Protein AF-A0A2N4YP93-F1 (afdb_monomer)

Sequence (112 aa):
AKAIGETERRREKQQRYNEEHGIVPQGLNKKVVDILQLGQGLAKTKAKGRGKAKAVEPAGLSAVEMTPKALQQKIHELEGQMMQHAQNLEFEEAAQIRDQLHQLRELFIAAS

Organism: Klebsiella variicola (NCBI:txid244366)

Mean predicted aligned error: 16.69 Å

Radius of gyration: 24.04 Å; Cα contacts (8 Å, |Δi|>4): 33; chains: 1; bounding box: 44×33×62 Å

InterPro domains:
  IPR001943 UVR domain [PF02151] (73-106)
  IPR001943 UVR domain [PS50151] (72-107)
  IPR004807 UvrABC system, subunit B [PTHR24029] (2-108)
  IPR024759 UvrB, YAD/RRR-motif-containing domain [PF12344] (2-32)
  IPR036876 UVR domain superfamily [SSF46600] (64-108)

Foldseek 3Di:
DVVVVVVVVVVVVVVVVCVVVVNDDDDDPDDPDDPVCVVPDPPDDDDDDPPDDPPPDPPDPPPDPQPLVNLVVVLVVLVVVLVVCVVVVVVVVNVVSVVVSVVSVVVSVVND

Secondary structure (DSSP, 8-state):
-HHHHHHHHHHHHHHHHHHHHTPPP---------GGGGGS-S-------------------------HHHHHHHHHHHHHHHHHHHHTT-HHHHHHHHHHHHHHHHHHHHH-

Solvent-accessible surface area (backbone atoms only — not comparable to full-atom values): 7155 Å² total; per-residue (Å²): 119,71,69,57,57,58,51,50,59,51,48,53,56,52,50,54,52,24,64,77,67,72,55,75,93,72,82,88,87,70,81,86,73,64,71,81,55,66,80,61,58,99,78,70,86,83,73,97,66,91,71,76,74,78,75,73,72,83,80,74,78,65,91,66,86,61,51,71,68,54,49,51,52,52,48,54,54,48,52,54,50,26,54,50,29,52,72,72,66,38,54,71,62,21,51,54,44,49,54,52,47,54,55,52,50,53,50,48,62,75,73,104

Structure (mmCIF, N/CA/C/O backbone):
data_AF-A0A2N4YP93-F1
#
_entry.id   AF-A0A2N4YP93-F1
#
loop_
_atom_site.group_PDB
_atom_site.id
_atom_site.type_symbol
_atom_site.label_atom_id
_atom_site.label_alt_id
_atom_site.label_comp_id
_atom_site.label_asym_id
_atom_site.label_entity_id
_atom_site.label_seq_id
_atom_site.pdbx_PDB_ins_code
_atom_site.Cartn_x
_atom_site.Cartn_y
_atom_site.Cartn_z
_atom_site.occupancy
_atom_site.B_iso_or_equiv
_atom_site.auth_seq_id
_atom_site.auth_comp_id
_atom_site.auth_asym_id
_atom_site.auth_atom_id
_atom_site.pdbx_PDB_model_num
ATOM 1 N N . ALA A 1 1 ? 7.541 -2.363 29.576 1.00 62.44 1 ALA A N 1
ATOM 2 C CA . ALA A 1 1 ? 6.483 -3.222 30.156 1.00 62.44 1 ALA A CA 1
ATOM 3 C C . ALA A 1 1 ? 5.129 -2.523 30.414 1.00 62.44 1 ALA A C 1
ATOM 5 O O . ALA A 1 1 ? 4.137 -3.225 30.521 1.00 62.44 1 ALA A O 1
ATOM 6 N N . LYS A 1 2 ? 5.018 -1.178 30.459 1.00 70.75 2 LYS A N 1
ATOM 7 C CA . LYS A 1 2 ? 3.742 -0.477 30.765 1.00 70.75 2 LYS A CA 1
ATOM 8 C C . LYS A 1 2 ? 2.604 -0.682 29.741 1.00 70.75 2 LYS A C 1
ATOM 10 O O . LYS A 1 2 ? 1.442 -0.691 30.127 1.00 70.75 2 LYS A O 1
ATOM 15 N N . ALA A 1 3 ? 2.924 -0.863 28.457 1.00 82.62 3 ALA A N 1
ATOM 16 C CA . ALA A 1 3 ? 1.921 -1.016 27.395 1.00 82.62 3 ALA A CA 1
ATOM 17 C C . ALA A 1 3 ? 1.129 -2.335 27.483 1.00 82.62 3 ALA A C 1
ATOM 19 O O . ALA A 1 3 ? -0.0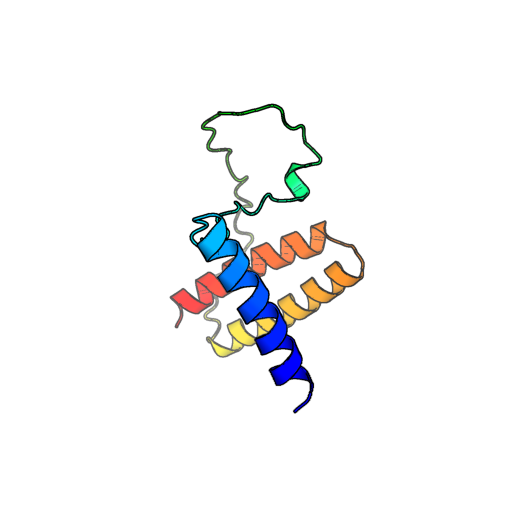53 -2.371 27.146 1.00 82.62 3 ALA A O 1
ATOM 20 N N . ILE A 1 4 ? 1.771 -3.403 27.967 1.00 87.62 4 ILE A N 1
ATOM 21 C CA . ILE A 1 4 ? 1.140 -4.722 28.106 1.00 87.62 4 ILE A CA 1
ATOM 22 C C . ILE A 1 4 ? 0.087 -4.676 29.219 1.00 87.62 4 ILE A C 1
ATOM 24 O O . ILE A 1 4 ? -1.059 -5.037 28.974 1.00 87.62 4 ILE A O 1
ATOM 28 N N . GLY A 1 5 ? 0.420 -4.096 30.378 1.00 92.75 5 GLY A N 1
ATOM 29 C CA . GLY A 1 5 ? -0.529 -3.966 31.490 1.00 92.75 5 GLY A CA 1
ATOM 30 C C . GLY A 1 5 ? -1.771 -3.128 31.156 1.00 92.75 5 GLY A C 1
ATOM 31 O O . GLY A 1 5 ? -2.884 -3.508 31.504 1.00 92.75 5 GLY A O 1
ATOM 32 N N . GLU A 1 6 ? -1.628 -2.018 30.419 1.00 93.44 6 GLU A N 1
ATOM 33 C CA . GLU A 1 6 ? -2.802 -1.238 29.977 1.00 93.44 6 GLU A CA 1
ATOM 34 C C . GLU A 1 6 ? -3.648 -2.000 28.941 1.00 93.44 6 GLU A C 1
ATOM 36 O O . GLU A 1 6 ? -4.872 -1.849 28.905 1.00 93.44 6 GLU A O 1
ATOM 41 N N . THR A 1 7 ? -3.020 -2.848 28.122 1.00 93.81 7 THR A N 1
ATOM 42 C CA . THR A 1 7 ? -3.728 -3.715 27.168 1.00 93.81 7 THR A CA 1
ATOM 43 C C . THR A 1 7 ? -4.563 -4.767 27.899 1.00 93.81 7 THR A C 1
ATOM 45 O O . THR A 1 7 ? -5.736 -4.951 27.572 1.00 93.81 7 THR A O 1
ATOM 48 N N . GLU A 1 8 ? -3.993 -5.414 28.916 1.00 93.94 8 GLU A N 1
ATOM 49 C CA . GLU A 1 8 ? -4.678 -6.410 29.750 1.00 93.94 8 GLU A CA 1
ATOM 50 C C . GLU A 1 8 ? -5.847 -5.783 30.517 1.00 93.94 8 GLU A C 1
ATOM 52 O O . GLU A 1 8 ? -6.979 -6.253 30.396 1.00 93.94 8 GLU A O 1
ATOM 57 N N . ARG A 1 9 ? -5.626 -4.631 31.165 1.00 95.19 9 ARG A N 1
ATOM 58 C CA . ARG A 1 9 ? -6.676 -3.890 31.883 1.00 95.19 9 ARG A CA 1
ATOM 59 C C . ARG A 1 9 ? -7.880 -3.553 30.992 1.00 95.19 9 ARG A C 1
ATOM 61 O O . ARG A 1 9 ? -9.030 -3.629 31.425 1.00 95.19 9 ARG A O 1
ATOM 68 N N . ARG A 1 10 ? -7.641 -3.152 29.736 1.00 95.81 10 ARG A N 1
ATOM 69 C CA . ARG A 1 10 ? -8.718 -2.862 28.769 1.00 95.81 10 ARG A CA 1
ATOM 70 C C . ARG A 1 10 ? -9.442 -4.124 28.322 1.00 95.81 10 ARG A C 1
ATOM 72 O O . ARG A 1 10 ? -10.665 -4.095 28.199 1.00 95.81 10 ARG A O 1
ATOM 79 N N . ARG A 1 11 ? -8.702 -5.209 28.09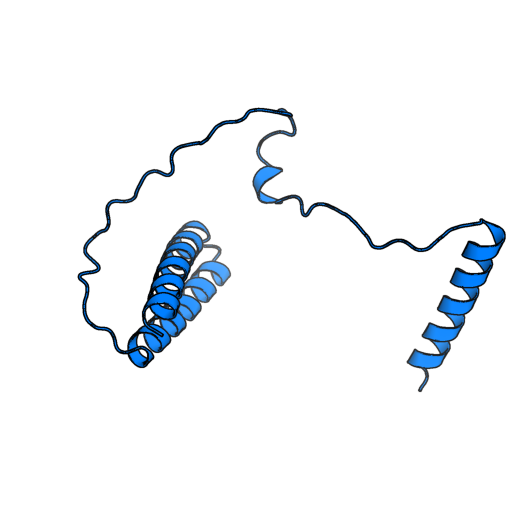2 1.00 94.56 11 ARG A N 1
ATOM 80 C CA . ARG A 1 11 ? -9.257 -6.492 27.655 1.00 94.56 11 ARG A CA 1
ATOM 81 C C . ARG A 1 11 ? -10.180 -7.094 28.710 1.00 94.56 11 ARG A C 1
ATOM 83 O O . ARG A 1 11 ? -11.282 -7.499 28.360 1.00 94.56 11 ARG A O 1
ATOM 90 N N . GLU A 1 12 ? -9.788 -7.073 29.980 1.00 95.12 12 GLU A N 1
ATOM 91 C CA . GLU A 1 12 ? -10.633 -7.552 31.083 1.00 95.12 12 GLU A CA 1
ATOM 92 C C . GLU A 1 12 ? -11.962 -6.791 31.161 1.00 95.12 12 GLU A C 1
ATOM 94 O O . GLU A 1 12 ? -13.027 -7.397 31.269 1.00 95.12 12 GLU A O 1
ATOM 99 N N . LYS A 1 13 ? -11.924 -5.457 31.032 1.00 94.62 13 LYS A N 1
ATOM 100 C CA . LYS A 1 13 ? -13.142 -4.632 31.025 1.00 94.62 13 LYS A CA 1
ATOM 101 C C . LYS A 1 13 ? -14.063 -4.977 29.850 1.00 94.62 13 LYS A C 1
ATOM 103 O O . LYS A 1 13 ? -15.278 -5.004 30.017 1.00 94.62 13 LYS A O 1
ATOM 108 N N . GLN A 1 14 ? -13.491 -5.221 28.672 1.00 95.06 14 GLN A N 1
ATOM 109 C CA . GLN A 1 14 ? -14.250 -5.601 27.478 1.00 95.06 14 GLN A CA 1
ATOM 110 C C . GLN A 1 14 ? -14.869 -6.993 27.615 1.00 95.06 14 GLN A C 1
ATOM 112 O O . GLN A 1 14 ? -16.021 -7.170 27.240 1.00 95.06 14 GLN A O 1
ATOM 117 N N . GLN A 1 15 ? -14.141 -7.963 28.175 1.00 94.94 15 GLN A N 1
ATOM 118 C CA . GLN A 1 15 ? -14.655 -9.317 28.393 1.00 94.94 15 GLN A CA 1
ATOM 119 C C . GLN A 1 15 ? -15.824 -9.323 29.375 1.00 94.94 15 GLN A C 1
ATOM 121 O O . GLN A 1 15 ? -16.878 -9.839 29.027 1.00 94.94 15 GLN A O 1
ATOM 126 N N . ARG A 1 16 ? -15.690 -8.651 30.527 1.00 95.00 16 ARG A N 1
ATOM 127 C CA . ARG A 1 16 ? -16.791 -8.533 31.500 1.00 95.00 16 ARG A CA 1
ATOM 128 C C . ARG A 1 16 ? -18.033 -7.894 30.891 1.00 95.00 16 ARG A C 1
ATOM 130 O O . ARG A 1 16 ? -19.125 -8.422 31.033 1.00 95.00 16 ARG A O 1
ATOM 137 N N . TYR A 1 17 ? -17.858 -6.797 30.152 1.00 96.12 17 TYR A N 1
ATOM 138 C CA . TYR A 1 17 ? -18.974 -6.152 29.461 1.00 96.12 17 TYR A CA 1
ATOM 139 C C . TYR A 1 17 ? -19.641 -7.095 28.452 1.00 96.12 17 TYR A C 1
ATOM 141 O O . TYR A 1 17 ? -20.865 -7.182 28.400 1.00 96.12 17 TYR A O 1
ATOM 149 N N . ASN A 1 18 ? -18.842 -7.830 27.678 1.00 95.88 18 ASN A N 1
ATOM 150 C CA . ASN A 1 18 ? -19.353 -8.785 26.704 1.00 95.88 18 ASN A CA 1
ATOM 151 C C . ASN A 1 18 ? -20.104 -9.948 27.366 1.00 95.88 18 ASN A C 1
ATOM 153 O O . ASN A 1 18 ? -21.156 -10.331 26.866 1.00 95.88 18 ASN A O 1
ATOM 157 N N . GLU A 1 19 ? -19.605 -10.478 28.484 1.00 93.62 19 GLU A N 1
ATOM 158 C CA . GLU A 1 19 ? -20.259 -11.538 29.263 1.00 93.62 19 GLU A CA 1
ATOM 159 C C . GLU A 1 19 ? -21.586 -11.062 29.864 1.00 93.62 19 GLU A C 1
ATOM 161 O O . GLU A 1 19 ? -22.606 -11.727 29.694 1.00 93.62 19 GLU A O 1
ATOM 166 N N . GLU A 1 20 ? -21.602 -9.878 30.486 1.00 94.81 20 GLU A N 1
ATOM 167 C CA . GLU A 1 20 ? -22.809 -9.271 31.066 1.00 94.81 20 GLU A CA 1
ATOM 168 C C . GLU A 1 20 ? -23.900 -8.999 30.017 1.00 94.81 20 GLU A C 1
ATOM 170 O O . GLU A 1 20 ? -25.088 -9.090 30.321 1.00 94.81 20 GLU A O 1
ATOM 175 N N . HIS A 1 21 ? -23.510 -8.677 28.779 1.00 93.94 21 HIS A N 1
ATOM 176 C CA . HIS A 1 21 ? -24.432 -8.297 27.701 1.00 93.94 21 HIS A CA 1
ATOM 177 C C . HIS A 1 21 ? -24.647 -9.406 26.657 1.00 93.94 21 HIS A C 1
ATOM 179 O O . HIS A 1 21 ? -25.343 -9.183 25.666 1.00 93.94 21 HIS A O 1
ATOM 185 N N . GLY A 1 22 ? -24.045 -10.587 26.837 1.00 91.75 22 GLY A N 1
ATOM 186 C CA . GLY A 1 22 ? -24.120 -11.691 25.872 1.00 91.75 22 GLY A CA 1
ATOM 187 C C . GLY A 1 22 ? -23.543 -11.359 24.486 1.00 91.75 22 GLY A C 1
ATOM 188 O O . GLY A 1 22 ? -24.001 -11.896 23.478 1.00 91.75 22 GLY A O 1
ATOM 189 N N . ILE A 1 23 ? -22.563 -10.454 24.406 1.00 92.62 23 ILE A N 1
ATOM 190 C CA . ILE A 1 23 ? -21.949 -10.015 23.147 1.00 92.62 23 ILE A CA 1
ATOM 191 C C . ILE A 1 23 ? -20.854 -11.004 22.747 1.00 92.62 23 ILE A C 1
ATOM 193 O O . ILE A 1 23 ? -19.837 -11.139 23.424 1.00 92.62 23 ILE A O 1
ATOM 197 N N . VAL A 1 24 ? -21.017 -11.643 21.590 1.00 90.88 24 VAL A N 1
ATOM 198 C CA . VAL A 1 24 ? -19.965 -12.460 20.972 1.00 90.88 24 VAL A CA 1
ATOM 199 C C . VAL A 1 24 ? -19.130 -11.571 20.044 1.00 90.88 24 VAL A C 1
ATOM 201 O O . VAL A 1 24 ? -19.685 -11.017 19.092 1.00 90.88 24 VAL A O 1
ATOM 204 N N . PRO A 1 25 ? -17.810 -11.417 20.269 1.00 89.50 25 PRO A N 1
ATOM 205 C CA . PRO A 1 25 ? -16.947 -10.670 19.360 1.00 89.50 25 PRO A CA 1
ATOM 206 C C . PRO A 1 25 ? -16.967 -11.284 17.957 1.00 89.50 25 PRO A C 1
ATOM 208 O O . PRO A 1 25 ? -16.682 -12.467 17.782 1.00 89.50 25 PRO A O 1
ATOM 211 N N . GLN A 1 26 ? -17.278 -10.474 16.947 1.00 88.88 26 GLN A N 1
ATOM 212 C CA . GLN A 1 26 ? -17.277 -10.883 15.543 1.00 88.88 26 GLN A CA 1
ATOM 213 C C . GLN A 1 26 ? -16.249 -10.074 14.753 1.00 88.88 26 GLN A C 1
ATOM 215 O O . GLN A 1 26 ? -15.983 -8.909 15.054 1.00 88.88 26 GLN A O 1
ATOM 220 N N . GLY A 1 27 ? -15.676 -10.694 13.720 1.00 87.94 27 GLY A N 1
ATOM 221 C CA . GLY A 1 27 ? -14.812 -9.995 12.773 1.00 87.94 27 GLY A CA 1
ATOM 222 C C . GLY A 1 27 ? -15.586 -8.909 12.025 1.00 87.94 27 GLY A C 1
ATOM 223 O O . GLY A 1 27 ? -16.737 -9.104 11.633 1.00 87.94 27 GLY A O 1
ATOM 224 N N . LEU A 1 28 ? -14.951 -7.758 11.805 1.00 84.69 28 LEU A N 1
ATOM 225 C CA . LEU A 1 28 ? -15.543 -6.671 11.033 1.00 84.69 28 LEU A CA 1
ATOM 226 C C . LEU A 1 28 ? -15.702 -7.095 9.566 1.00 84.69 28 LEU A C 1
ATOM 228 O O . LEU A 1 28 ? -14.744 -7.063 8.801 1.00 84.69 28 LEU A O 1
ATOM 232 N N . ASN A 1 29 ? -16.919 -7.439 9.151 1.00 77.19 29 ASN A N 1
ATOM 233 C CA . ASN A 1 29 ? -17.242 -7.663 7.743 1.00 77.19 29 ASN A CA 1
ATOM 234 C C . ASN A 1 29 ? -17.842 -6.387 7.136 1.00 77.19 29 ASN A C 1
ATOM 236 O O . ASN A 1 29 ? -19.053 -6.267 6.952 1.00 77.19 29 ASN A O 1
ATOM 240 N N . LYS A 1 30 ? -16.991 -5.388 6.881 1.00 78.44 30 LYS A N 1
ATOM 241 C CA . LYS A 1 30 ? -17.373 -4.193 6.119 1.00 78.44 30 LYS A CA 1
ATOM 242 C C . LYS A 1 30 ? -16.823 -4.303 4.705 1.00 78.44 30 LYS A C 1
ATOM 244 O O . LYS A 1 30 ? -15.628 -4.506 4.516 1.00 78.44 30 LYS A O 1
ATOM 249 N N . LYS A 1 31 ? -17.697 -4.130 3.710 1.00 75.31 31 LYS A N 1
ATOM 250 C CA . LYS A 1 31 ? -17.275 -3.980 2.314 1.00 75.31 31 LYS A CA 1
ATOM 251 C C . LYS A 1 31 ? -16.457 -2.697 2.199 1.00 75.31 31 LYS A C 1
ATOM 253 O O . LYS A 1 31 ? -16.910 -1.649 2.657 1.00 75.31 31 LYS A O 1
ATOM 258 N N . VAL A 1 32 ? -15.272 -2.792 1.604 1.00 71.19 32 VAL A N 1
ATOM 259 C CA . VAL A 1 32 ? -14.474 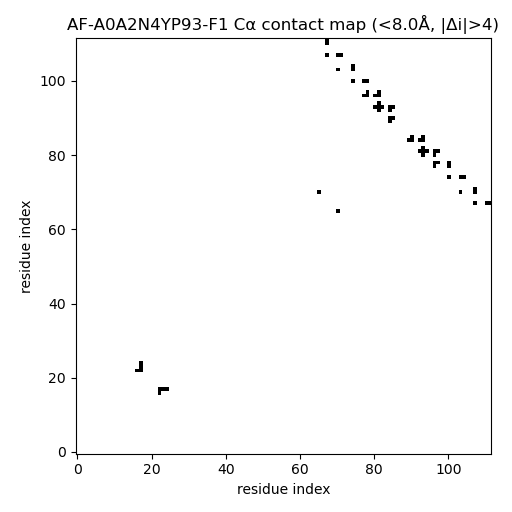-1.618 1.243 1.00 71.19 32 VAL A CA 1
ATOM 260 C C . VAL A 1 32 ? -15.270 -0.865 0.183 1.00 71.19 32 VAL A C 1
ATOM 262 O O . VAL A 1 32 ? -15.482 -1.373 -0.915 1.00 71.19 32 VAL A O 1
ATOM 265 N N . VAL A 1 33 ? -15.808 0.293 0.556 1.00 69.88 33 VAL A N 1
ATOM 266 C CA . VAL A 1 33 ? -16.477 1.188 -0.387 1.00 69.88 33 VAL A CA 1
ATOM 267 C C . VAL A 1 33 ? -15.378 1.986 -1.070 1.00 69.88 33 VAL A C 1
ATOM 269 O O . VAL A 1 33 ? -14.577 2.626 -0.390 1.00 69.88 33 VAL A O 1
ATOM 272 N N . ASP A 1 34 ? -15.323 1.913 -2.396 1.00 65.56 34 ASP A N 1
ATOM 273 C CA . ASP A 1 34 ? -14.406 2.732 -3.176 1.00 65.56 34 ASP A CA 1
ATOM 274 C C . ASP A 1 34 ? -14.831 4.203 -3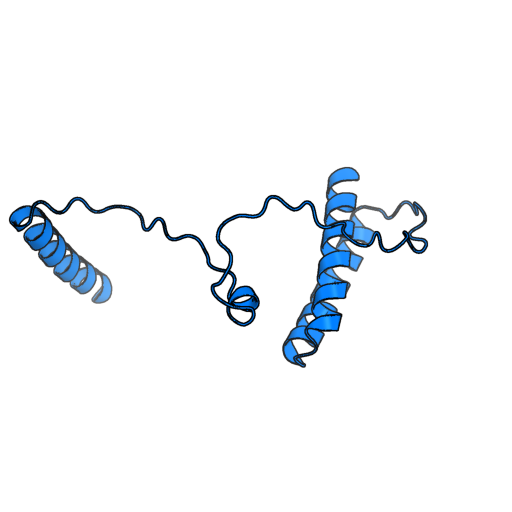.058 1.00 65.56 34 ASP A C 1
ATOM 276 O O . ASP A 1 34 ? -15.939 4.586 -3.443 1.00 65.56 34 ASP A O 1
ATOM 280 N N . ILE A 1 35 ? -13.955 5.022 -2.476 1.00 61.91 35 ILE A N 1
ATOM 281 C CA . ILE A 1 35 ? -14.200 6.444 -2.215 1.00 61.91 35 ILE A CA 1
ATOM 282 C C . ILE A 1 35 ? -14.370 7.211 -3.537 1.00 61.91 35 ILE A C 1
ATOM 284 O O . ILE A 1 35 ? -15.124 8.184 -3.579 1.00 61.91 35 ILE A O 1
ATOM 288 N N . LEU A 1 36 ? -13.775 6.735 -4.639 1.00 60.41 36 LEU A N 1
ATOM 289 C CA . LEU A 1 36 ? -13.945 7.327 -5.972 1.00 60.41 36 LEU A CA 1
ATOM 290 C C . LEU A 1 36 ? -15.391 7.215 -6.483 1.00 60.41 36 LEU A C 1
ATOM 292 O O . LEU A 1 36 ? -15.840 8.044 -7.272 1.00 60.41 36 LEU A O 1
ATOM 296 N N . GLN A 1 37 ? -16.153 6.232 -5.994 1.00 53.84 37 GLN A N 1
ATOM 297 C CA . GLN A 1 37 ? -17.551 6.027 -6.369 1.00 53.84 37 GLN A CA 1
ATOM 298 C C . GLN A 1 37 ? -18.515 6.938 -5.592 1.00 53.84 37 GLN A C 1
ATOM 300 O O . GLN A 1 37 ? -19.671 7.096 -5.980 1.00 53.84 37 GLN A O 1
ATOM 305 N N . LEU A 1 38 ? -18.047 7.582 -4.517 1.00 55.03 38 LEU A N 1
ATOM 306 C CA . LEU A 1 38 ? -18.875 8.427 -3.654 1.00 55.03 38 LEU A CA 1
ATOM 307 C C . LEU A 1 38 ? -19.284 9.753 -4.329 1.00 55.03 38 LEU A C 1
ATOM 309 O O . LEU A 1 38 ? -20.312 10.326 -3.975 1.00 55.03 38 LEU A O 1
ATOM 313 N N . GLY A 1 39 ? -18.514 10.222 -5.319 1.00 54.25 39 GLY A N 1
ATOM 314 C CA . GLY A 1 39 ? -18.817 11.436 -6.092 1.00 54.25 39 GLY A CA 1
ATOM 315 C C . GLY A 1 39 ? -19.909 11.250 -7.153 1.00 54.25 39 GLY A C 1
ATOM 316 O O . GLY A 1 39 ? -20.561 12.215 -7.549 1.00 54.25 39 GLY A O 1
ATOM 317 N N . GLN A 1 40 ? -20.164 10.013 -7.584 1.00 52.94 40 GLN A N 1
ATOM 318 C CA . GLN A 1 40 ? -21.263 9.677 -8.485 1.00 52.94 40 GLN A CA 1
ATOM 319 C C . GLN A 1 40 ? -22.374 9.000 -7.692 1.00 52.94 40 GLN A C 1
ATOM 321 O O . GLN A 1 40 ? -22.474 7.784 -7.685 1.00 52.94 40 GLN A O 1
ATOM 326 N N . GLY A 1 41 ? -23.189 9.820 -7.024 1.00 45.50 41 GLY A N 1
ATOM 327 C CA . GLY A 1 41 ? -24.550 9.522 -6.572 1.00 45.50 41 GLY A CA 1
ATOM 328 C C . GLY A 1 41 ? -24.827 8.113 -6.032 1.00 45.50 41 GLY A C 1
ATOM 329 O O . GLY A 1 41 ? -24.905 7.141 -6.776 1.00 45.50 41 GLY A O 1
ATOM 330 N N . LEU A 1 42 ? -25.200 8.043 -4.752 1.00 48.22 42 LEU A N 1
ATOM 331 C CA . LEU A 1 42 ? -25.811 6.892 -4.061 1.00 48.22 42 LEU A CA 1
ATOM 332 C C . LEU A 1 42 ? -27.122 6.343 -4.694 1.00 48.22 42 LEU A C 1
ATOM 334 O O . LEU A 1 42 ? -27.907 5.663 -4.037 1.00 48.22 42 LEU A O 1
ATOM 338 N N . ALA A 1 43 ? -27.387 6.594 -5.972 1.00 47.56 43 ALA A N 1
ATOM 339 C CA . ALA A 1 43 ? -28.537 6.118 -6.713 1.00 47.56 43 ALA A CA 1
ATOM 340 C C . ALA A 1 43 ? -28.083 5.202 -7.854 1.00 47.56 43 ALA A C 1
ATOM 342 O O . ALA A 1 43 ? -27.944 5.642 -8.992 1.00 47.56 43 ALA A O 1
ATOM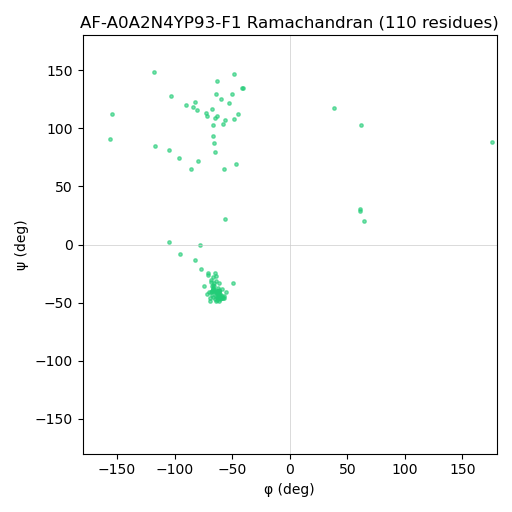 343 N N . LYS A 1 44 ? -27.883 3.918 -7.538 1.00 43.34 44 LYS A N 1
ATOM 344 C CA . LYS A 1 44 ? -28.382 2.769 -8.322 1.00 43.34 44 LYS A CA 1
ATOM 345 C C . LYS A 1 44 ? -27.875 1.473 -7.708 1.00 43.34 44 LYS A C 1
ATOM 347 O O . LYS A 1 44 ? -26.874 0.878 -8.098 1.00 43.34 44 LYS A O 1
ATOM 352 N N . THR A 1 45 ? -28.660 0.990 -6.758 1.00 49.47 45 THR A N 1
ATOM 353 C CA . THR A 1 45 ? -28.851 -0.444 -6.600 1.00 49.47 45 THR A CA 1
ATOM 354 C C . THR A 1 45 ? -29.218 -1.051 -7.963 1.00 49.47 45 THR A C 1
ATOM 356 O O . THR A 1 45 ? -30.115 -0.580 -8.651 1.00 49.47 45 THR A O 1
ATOM 359 N N . LYS A 1 46 ? -28.498 -2.116 -8.332 1.00 48.44 46 LYS A N 1
ATOM 360 C CA . LYS A 1 46 ? -28.743 -3.021 -9.468 1.00 48.44 46 LYS A CA 1
ATOM 361 C C . LYS A 1 46 ? -28.714 -2.410 -10.879 1.00 48.44 46 LYS A C 1
ATOM 363 O O . LYS A 1 46 ? -29.727 -1.971 -11.403 1.00 48.44 46 LYS A O 1
ATOM 368 N N . ALA A 1 47 ? -27.608 -2.641 -11.584 1.00 39.03 47 ALA A N 1
ATOM 369 C CA . ALA A 1 47 ? -27.669 -3.025 -12.993 1.00 39.03 47 ALA A CA 1
ATOM 370 C C . ALA A 1 47 ? -26.422 -3.824 -13.388 1.00 39.03 47 ALA A C 1
ATOM 372 O O . ALA A 1 47 ? -25.305 -3.323 -13.443 1.00 39.03 47 ALA A O 1
ATOM 373 N N . LYS A 1 48 ? -26.664 -5.101 -13.675 1.00 49.25 48 LYS A N 1
ATOM 374 C CA . LYS A 1 48 ? -25.844 -5.983 -14.499 1.00 49.25 48 LYS A CA 1
ATOM 375 C C . LYS A 1 48 ? -25.512 -5.240 -15.800 1.00 49.25 48 LYS A C 1
ATOM 377 O O . LYS A 1 48 ? -26.394 -5.029 -16.622 1.00 49.25 48 LYS A O 1
ATOM 382 N N . GLY A 1 49 ? -24.265 -4.823 -15.965 1.00 39.69 49 GLY A N 1
ATOM 383 C CA . GLY A 1 49 ? -23.835 -4.039 -17.116 1.00 39.69 49 GLY A CA 1
ATOM 384 C C . GLY A 1 49 ? -22.347 -4.218 -17.325 1.00 39.69 49 GLY A C 1
ATOM 385 O O . GLY A 1 49 ? -21.537 -3.511 -16.743 1.00 39.69 49 GLY A O 1
ATOM 386 N N . ARG A 1 50 ? -22.009 -5.217 -18.134 1.00 49.12 50 ARG A N 1
ATOM 387 C CA . ARG A 1 50 ? -20.676 -5.509 -18.657 1.00 49.12 50 ARG A CA 1
ATOM 388 C C . ARG A 1 50 ? -20.282 -4.338 -19.568 1.00 49.12 50 ARG A C 1
ATOM 390 O O . ARG A 1 50 ? -20.497 -4.384 -20.774 1.00 49.12 50 ARG A O 1
ATOM 397 N N . GLY A 1 51 ? -19.839 -3.240 -18.960 1.00 40.44 51 GLY A N 1
ATOM 398 C CA . GLY A 1 51 ? -19.397 -2.035 -19.649 1.00 40.44 51 GLY A CA 1
ATOM 399 C C . GLY A 1 51 ? -18.067 -2.324 -20.319 1.00 40.44 51 GLY A C 1
ATOM 400 O O . GLY A 1 51 ? -17.077 -2.576 -19.641 1.00 40.44 51 GLY A O 1
ATOM 401 N N . LYS A 1 52 ? -18.087 -2.368 -21.652 1.00 47.66 52 LYS A N 1
ATOM 402 C CA . LYS A 1 52 ? -16.920 -2.551 -22.510 1.00 47.66 52 LYS A CA 1
ATOM 403 C C . LYS A 1 52 ? -15.770 -1.661 -22.033 1.00 47.66 52 LYS A C 1
ATOM 405 O O . LYS A 1 52 ? -15.842 -0.443 -22.181 1.00 47.66 52 LYS A O 1
ATOM 410 N N . ALA A 1 53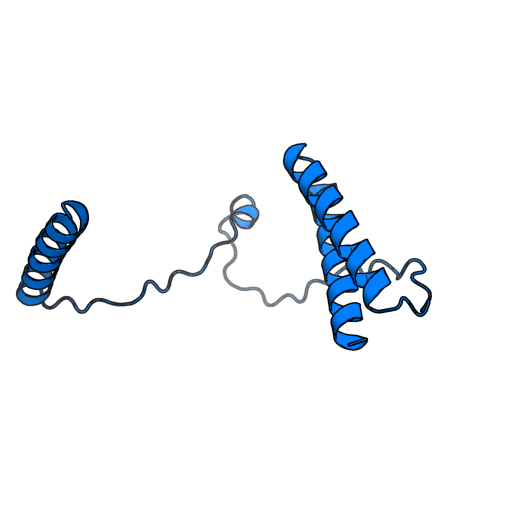 ? -14.706 -2.279 -21.526 1.00 45.69 53 ALA A N 1
ATOM 411 C CA . ALA A 1 53 ? -13.391 -1.667 -21.580 1.00 45.69 53 ALA A CA 1
ATOM 412 C C . ALA A 1 53 ? -13.161 -1.284 -23.047 1.00 45.69 53 ALA A C 1
ATOM 414 O O . ALA A 1 53 ? -13.276 -2.134 -23.935 1.00 45.69 53 ALA A O 1
ATOM 415 N N . LYS A 1 54 ? -12.923 0.003 -23.318 1.00 43.25 54 LYS A N 1
ATOM 416 C CA . LYS A 1 54 ? -12.264 0.391 -24.562 1.00 43.25 54 LYS A CA 1
ATOM 417 C C . LYS A 1 54 ? -10.954 -0.385 -24.555 1.00 43.25 54 LYS A C 1
ATOM 419 O O . LYS A 1 54 ? -10.088 -0.097 -23.736 1.00 43.25 54 LYS A O 1
ATOM 424 N N . ALA A 1 55 ? -10.867 -1.409 -25.398 1.00 45.94 55 ALA A N 1
ATOM 425 C CA . ALA A 1 55 ? -9.595 -2.001 -25.745 1.00 45.94 55 ALA A CA 1
ATOM 426 C C . ALA A 1 55 ? -8.771 -0.855 -26.326 1.00 45.94 55 ALA A C 1
ATOM 428 O O . ALA A 1 55 ? -9.063 -0.352 -27.410 1.00 45.94 55 ALA A O 1
ATOM 429 N N . VAL A 1 56 ? -7.832 -0.355 -25.531 1.00 45.66 56 VAL A N 1
ATOM 430 C CA . VAL A 1 56 ? -6.699 0.368 -26.078 1.00 45.66 56 VAL A CA 1
ATOM 431 C C . VAL A 1 56 ? -5.991 -0.686 -26.915 1.00 45.66 56 VAL A C 1
ATOM 433 O O . VAL A 1 56 ? -5.540 -1.698 -26.379 1.00 45.66 56 VAL A O 1
ATOM 436 N N . GLU A 1 57 ? -6.050 -0.512 -28.233 1.00 44.84 57 GLU A N 1
ATOM 437 C CA . GLU A 1 57 ? -5.302 -1.313 -29.198 1.00 44.84 57 GLU A CA 1
ATOM 438 C C . GLU A 1 57 ? -3.879 -1.526 -28.662 1.00 44.84 57 GLU A C 1
ATOM 440 O O . GLU A 1 57 ? -3.284 -0.564 -28.161 1.00 44.84 57 GLU A O 1
ATOM 445 N N . PRO A 1 58 ? -3.327 -2.750 -28.719 1.00 44.38 58 PRO A N 1
ATOM 446 C CA . PRO A 1 58 ? -1.979 -3.006 -28.251 1.00 44.38 58 PRO A CA 1
ATOM 447 C C . PRO A 1 58 ? -1.018 -2.257 -29.172 1.00 44.38 58 PRO A C 1
ATOM 449 O O . PRO A 1 58 ? -0.617 -2.747 -30.227 1.00 44.38 58 PRO A O 1
ATOM 452 N N . ALA A 1 59 ? -0.662 -1.037 -28.781 1.00 44.06 59 ALA A N 1
ATOM 453 C CA . ALA A 1 59 ? 0.427 -0.301 -29.381 1.00 44.06 59 ALA A CA 1
ATOM 454 C C . ALA A 1 59 ? 1.723 -1.055 -29.061 1.00 44.06 59 ALA A C 1
ATOM 456 O O . ALA A 1 59 ? 2.380 -0.812 -28.056 1.00 44.06 59 ALA A O 1
ATOM 457 N N . GLY A 1 60 ? 2.052 -2.020 -29.918 1.00 44.81 60 GLY A N 1
ATOM 458 C CA . GLY A 1 60 ? 3.425 -2.328 -30.288 1.00 44.81 60 GLY A CA 1
ATOM 459 C C . GLY A 1 60 ? 4.366 -2.778 -29.178 1.00 44.81 60 GLY A C 1
ATOM 460 O O . GLY A 1 60 ? 5.566 -2.564 -29.316 1.00 44.81 60 GLY A O 1
ATOM 461 N N . LEU A 1 61 ? 3.896 -3.456 -28.130 1.00 46.53 61 LEU A N 1
ATOM 462 C CA . LEU A 1 61 ? 4.789 -4.301 -27.336 1.00 46.53 61 LEU A CA 1
ATOM 463 C C . LEU A 1 61 ? 4.959 -5.611 -28.102 1.00 46.53 61 LEU A C 1
ATOM 465 O O . LEU A 1 61 ? 4.386 -6.646 -27.767 1.00 46.53 61 LEU A O 1
ATOM 469 N N . SER A 1 62 ? 5.706 -5.519 -29.208 1.00 42.06 62 SER A N 1
ATOM 470 C CA . SER A 1 62 ? 6.309 -6.671 -29.863 1.00 42.06 62 SER A CA 1
ATOM 471 C C . SER A 1 62 ? 6.842 -7.600 -28.785 1.00 42.06 62 SER A C 1
ATOM 473 O O . SER A 1 62 ? 7.478 -7.121 -27.844 1.00 42.06 62 SER A O 1
ATOM 475 N N . ALA A 1 63 ? 6.573 -8.891 -28.948 1.00 45.12 63 ALA A N 1
ATOM 476 C CA . ALA A 1 63 ? 7.127 -9.999 -28.188 1.00 45.12 63 ALA A CA 1
ATOM 477 C C . ALA A 1 63 ? 8.666 -10.015 -28.273 1.00 45.12 63 ALA A C 1
ATOM 479 O O . ALA A 1 63 ? 9.269 -10.901 -28.867 1.00 45.12 63 ALA A O 1
ATOM 480 N N . VAL A 1 64 ? 9.309 -8.990 -27.723 1.00 47.34 64 VAL A N 1
ATOM 481 C CA . VAL A 1 64 ? 10.732 -8.971 -27.463 1.00 47.34 64 VAL A CA 1
ATOM 482 C C . VAL A 1 64 ? 10.876 -9.745 -26.179 1.00 47.34 64 VAL A C 1
ATOM 484 O O . VAL A 1 64 ? 10.335 -9.366 -25.142 1.00 47.34 64 VAL A O 1
ATOM 487 N N . GLU A 1 65 ? 11.571 -10.858 -26.323 1.00 54.16 65 GLU A N 1
ATOM 488 C CA . GLU A 1 65 ? 12.145 -11.744 -25.327 1.00 54.16 65 GLU A CA 1
ATOM 489 C C . GLU A 1 65 ? 12.896 -10.938 -24.252 1.00 54.16 65 GLU A C 1
ATOM 491 O O . GLU A 1 65 ? 14.123 -10.917 -24.165 1.00 54.16 65 GLU A O 1
ATOM 496 N N . MET A 1 66 ? 12.166 -10.197 -23.426 1.00 56.25 66 MET A N 1
ATOM 497 C CA . MET A 1 66 ? 12.736 -9.546 -22.271 1.00 56.25 66 MET A CA 1
ATOM 498 C C . MET A 1 66 ? 13.010 -10.654 -21.272 1.00 56.25 66 MET A C 1
ATOM 500 O O . MET A 1 66 ? 12.092 -11.289 -20.757 1.00 56.25 66 MET A O 1
ATOM 504 N N . THR A 1 67 ? 14.291 -10.893 -21.002 1.00 71.50 67 THR A N 1
ATOM 505 C CA . THR A 1 67 ? 14.688 -11.759 -19.890 1.00 71.50 67 THR A CA 1
ATOM 506 C C . THR A 1 67 ? 13.919 -11.342 -18.625 1.00 71.50 67 THR A C 1
ATOM 508 O O . THR A 1 67 ? 13.685 -10.141 -18.437 1.00 71.50 67 THR A O 1
ATOM 511 N N . PRO A 1 68 ? 13.559 -12.273 -17.723 1.00 73.81 68 PRO A N 1
ATOM 512 C CA . PRO A 1 68 ? 12.848 -11.939 -16.484 1.00 73.81 68 PRO A CA 1
ATOM 513 C C . PRO A 1 68 ? 13.502 -10.781 -15.710 1.00 73.81 68 PRO A C 1
ATOM 515 O O . PRO A 1 68 ? 12.829 -9.924 -15.142 1.00 73.81 68 PRO A O 1
ATOM 518 N N . LYS A 1 69 ? 14.835 -10.684 -15.785 1.00 78.31 69 LYS A N 1
ATOM 519 C CA . LYS A 1 69 ? 15.627 -9.593 -15.210 1.00 78.31 69 LYS A CA 1
ATOM 520 C C . LYS A 1 69 ? 15.327 -8.221 -15.828 1.00 78.31 69 LYS A C 1
ATOM 522 O O . LYS A 1 69 ? 15.263 -7.231 -15.105 1.00 78.31 69 LYS A O 1
ATOM 527 N N . ALA A 1 70 ? 15.155 -8.145 -17.144 1.00 80.69 70 ALA A N 1
ATOM 528 C CA . ALA A 1 70 ? 14.869 -6.893 -17.837 1.00 80.69 70 ALA A CA 1
ATOM 529 C C . ALA A 1 70 ? 13.415 -6.432 -17.614 1.00 80.69 70 ALA A C 1
ATOM 531 O O . ALA A 1 70 ? 13.173 -5.242 -17.412 1.00 80.69 70 ALA A O 1
ATOM 532 N N . LEU A 1 71 ? 12.468 -7.375 -17.531 1.00 81.62 71 LEU A N 1
ATOM 533 C CA . LEU A 1 71 ? 11.092 -7.105 -17.090 1.00 81.62 71 LEU A CA 1
ATOM 534 C C . LEU A 1 71 ? 11.059 -6.535 -15.668 1.00 81.62 71 LEU A C 1
ATOM 536 O O . LEU A 1 71 ? 10.413 -5.519 -15.423 1.00 81.62 71 LEU A O 1
ATOM 540 N N . GLN A 1 72 ? 11.807 -7.140 -14.743 1.00 85.69 72 GLN A N 1
ATOM 541 C CA . GLN A 1 72 ? 11.892 -6.671 -13.361 1.00 85.69 72 GLN A CA 1
ATOM 542 C C . GLN A 1 72 ? 12.463 -5.247 -13.261 1.00 85.69 72 GLN A C 1
ATOM 544 O O . GLN A 1 72 ? 11.950 -4.430 -12.496 1.00 85.69 72 GLN A O 1
ATOM 549 N N . GLN A 1 73 ? 13.494 -4.925 -14.050 1.00 87.81 73 GLN A N 1
ATOM 550 C CA . GLN A 1 73 ? 14.042 -3.567 -14.113 1.00 87.81 73 GLN A CA 1
ATOM 551 C C . GLN A 1 73 ? 13.007 -2.561 -14.622 1.00 87.81 73 GLN A C 1
ATOM 553 O O . GLN A 1 73 ? 12.859 -1.491 -14.031 1.00 87.81 73 GLN A O 1
ATOM 558 N N . LYS A 1 74 ? 12.255 -2.915 -15.671 1.00 86.50 74 LYS A N 1
ATOM 559 C CA . LYS A 1 74 ? 11.231 -2.028 -16.229 1.00 86.50 74 LYS A CA 1
ATOM 560 C C . LYS A 1 74 ? 10.068 -1.794 -15.267 1.00 86.50 74 LYS A C 1
ATOM 562 O O . LYS A 1 74 ? 9.595 -0.667 -15.151 1.00 86.50 74 LYS A O 1
ATOM 567 N N . ILE A 1 75 ? 9.643 -2.832 -14.545 1.00 89.19 75 ILE A N 1
ATOM 568 C CA . ILE A 1 75 ? 8.637 -2.722 -13.480 1.00 89.19 75 ILE A CA 1
ATOM 569 C C . ILE A 1 75 ? 9.112 -1.737 -12.406 1.00 89.19 75 ILE A C 1
ATOM 571 O O . ILE A 1 75 ? 8.360 -0.846 -12.025 1.00 89.19 75 ILE A O 1
ATOM 575 N N . HIS A 1 76 ? 10.366 -1.840 -11.961 1.00 91.69 76 HIS A N 1
ATOM 576 C CA . HIS A 1 76 ? 10.889 -0.945 -10.929 1.00 91.69 76 HIS A CA 1
ATOM 577 C C . HIS A 1 76 ? 10.966 0.522 -11.386 1.00 91.69 76 HIS A C 1
ATOM 579 O O . HIS A 1 76 ? 10.635 1.430 -10.625 1.00 91.69 76 HIS A O 1
ATOM 585 N N . GLU A 1 77 ? 11.358 0.760 -12.639 1.00 92.38 77 GLU A N 1
ATOM 586 C CA . GLU A 1 77 ? 11.385 2.104 -13.228 1.00 92.38 77 GLU A CA 1
ATOM 587 C C . GLU A 1 77 ? 9.980 2.730 -13.274 1.00 92.38 77 GLU A C 1
ATOM 589 O O . GLU A 1 77 ? 9.784 3.860 -12.822 1.00 92.38 77 GLU A O 1
ATOM 594 N N . LEU A 1 78 ? 8.993 1.978 -13.771 1.00 92.12 78 LEU A N 1
ATOM 595 C CA . LEU A 1 78 ? 7.607 2.439 -13.874 1.00 92.12 78 LEU A CA 1
ATOM 596 C C . LEU A 1 78 ? 6.959 2.641 -12.499 1.00 92.12 78 LEU A C 1
ATOM 598 O O . LEU A 1 78 ? 6.191 3.581 -12.321 1.00 92.12 78 LEU A O 1
ATOM 602 N N . GLU A 1 79 ? 7.291 1.817 -11.503 1.00 92.31 79 GLU A N 1
ATOM 603 C CA . GLU A 1 79 ? 6.856 2.038 -10.117 1.00 92.31 79 GLU A CA 1
ATOM 604 C C . GLU A 1 79 ? 7.365 3.377 -9.574 1.00 92.31 79 GLU A C 1
ATOM 606 O O . GLU A 1 79 ? 6.600 4.117 -8.952 1.00 92.31 79 GLU A O 1
ATOM 611 N N . GLY A 1 80 ? 8.627 3.722 -9.851 1.00 94.31 80 GLY A N 1
ATOM 612 C CA . GLY A 1 80 ? 9.197 5.018 -9.485 1.00 94.31 80 GLY A CA 1
ATOM 613 C C . GLY A 1 80 ? 8.461 6.189 -10.142 1.00 94.31 80 GLY A C 1
ATOM 614 O O . GLY A 1 80 ? 8.078 7.137 -9.456 1.00 94.31 80 GLY A O 1
ATOM 615 N N . GLN A 1 81 ? 8.199 6.092 -11.448 1.00 92.50 81 GLN A N 1
ATOM 616 C CA . GLN A 1 81 ? 7.464 7.117 -12.200 1.00 92.50 81 GLN A CA 1
ATOM 617 C C . GLN A 1 81 ? 6.022 7.267 -11.696 1.00 92.50 81 GLN A C 1
ATOM 619 O O . GLN A 1 81 ? 5.579 8.380 -11.423 1.00 92.50 81 GLN A O 1
ATOM 624 N N . MET A 1 82 ? 5.308 6.161 -11.465 1.00 94.88 82 MET A N 1
ATOM 625 C CA . MET A 1 82 ? 3.956 6.178 -10.893 1.00 94.88 82 MET A CA 1
ATOM 626 C C . MET A 1 82 ? 3.926 6.892 -9.535 1.00 94.88 82 MET A C 1
ATOM 628 O O . MET A 1 82 ? 3.045 7.714 -9.284 1.00 94.88 82 MET A O 1
ATOM 632 N N . MET A 1 83 ? 4.896 6.599 -8.663 1.00 92.75 83 MET A N 1
ATOM 633 C CA . MET A 1 83 ? 5.018 7.240 -7.351 1.00 92.75 83 MET A CA 1
ATOM 634 C C . MET A 1 83 ? 5.329 8.734 -7.457 1.00 92.75 83 MET A C 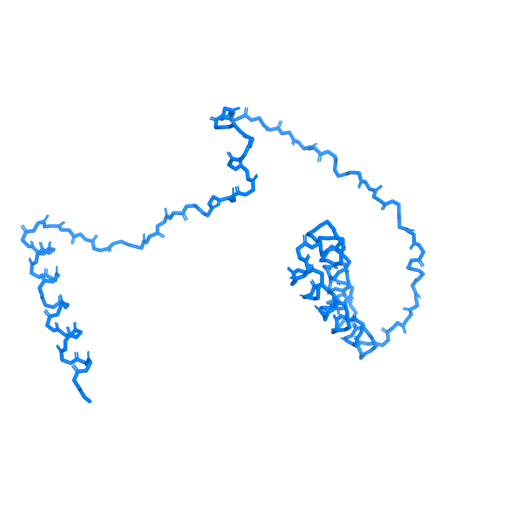1
ATOM 636 O O . MET A 1 83 ? 4.892 9.503 -6.601 1.00 92.75 83 MET A O 1
ATOM 640 N N . GLN A 1 84 ? 6.074 9.156 -8.479 1.00 95.88 84 GLN A N 1
ATOM 641 C CA . GLN A 1 84 ? 6.356 10.565 -8.741 1.00 95.88 84 GLN A CA 1
ATOM 642 C C . GLN A 1 84 ? 5.097 11.311 -9.205 1.00 95.88 84 GLN A C 1
ATOM 644 O O . GLN A 1 84 ? 4.744 12.324 -8.608 1.00 95.88 84 GLN A O 1
ATOM 649 N N . HIS A 1 85 ? 4.357 10.773 -10.178 1.00 93.56 85 HIS A N 1
ATOM 650 C CA . HIS A 1 85 ? 3.082 11.354 -10.618 1.00 93.56 85 HIS A CA 1
ATOM 651 C C . HIS A 1 85 ? 2.044 11.396 -9.488 1.00 93.56 85 HIS A C 1
ATOM 653 O O . HIS A 1 85 ? 1.348 12.393 -9.307 1.00 93.56 85 HIS A O 1
ATOM 659 N N . ALA A 1 86 ? 1.991 10.357 -8.647 1.00 92.81 86 ALA A N 1
ATOM 660 C CA . ALA A 1 86 ? 1.134 10.347 -7.463 1.00 92.81 86 ALA A CA 1
ATOM 661 C C . ALA A 1 86 ? 1.506 11.451 -6.452 1.00 92.81 86 ALA A C 1
ATOM 663 O O . ALA A 1 86 ? 0.613 12.058 -5.861 1.00 92.81 86 ALA A O 1
ATOM 664 N N . GLN A 1 87 ? 2.802 11.739 -6.269 1.00 94.50 87 GLN A N 1
ATOM 665 C CA . GLN A 1 87 ? 3.269 12.855 -5.433 1.00 94.50 87 GLN A CA 1
ATOM 666 C C . GLN A 1 87 ? 2.914 14.220 -6.035 1.00 94.50 87 GLN A C 1
ATOM 668 O O . GLN A 1 87 ? 2.560 15.134 -5.294 1.00 94.50 87 GLN A O 1
ATOM 673 N N . ASN A 1 88 ? 2.950 14.337 -7.363 1.00 95.12 88 ASN A N 1
ATOM 674 C CA . ASN A 1 88 ? 2.584 15.551 -8.093 1.00 95.12 88 ASN A CA 1
ATOM 675 C C . ASN A 1 88 ? 1.064 15.761 -8.231 1.00 95.12 88 ASN A C 1
ATOM 677 O O . ASN A 1 88 ? 0.644 16.766 -8.798 1.00 95.12 88 ASN A O 1
ATOM 681 N N . LEU A 1 89 ? 0.236 14.847 -7.704 1.00 93.06 89 LEU A N 1
ATOM 682 C CA . LEU A 1 89 ? -1.228 14.829 -7.864 1.00 93.06 89 LEU A CA 1
ATOM 683 C C . LEU A 1 89 ? -1.698 14.611 -9.320 1.00 93.06 89 LEU A C 1
ATOM 685 O O . LEU A 1 89 ? -2.850 14.881 -9.660 1.00 93.06 89 LEU A O 1
ATOM 689 N N . GLU A 1 90 ? -0.833 14.059 -10.171 1.00 93.38 90 GLU A N 1
ATOM 690 C CA . GLU A 1 90 ? -1.092 13.710 -11.574 1.00 93.38 90 GLU A CA 1
ATOM 691 C C . GLU A 1 90 ? -1.724 12.309 -11.659 1.00 93.38 90 GLU A C 1
ATOM 693 O O . GLU A 1 90 ? -1.146 11.340 -12.156 1.00 93.38 90 GLU A O 1
ATOM 698 N N . PHE A 1 91 ? -2.933 12.170 -11.108 1.00 90.69 91 PHE A N 1
ATOM 699 C CA . PHE A 1 91 ? -3.570 10.859 -10.929 1.00 90.69 91 PHE A CA 1
ATOM 700 C C . PHE A 1 91 ? -3.935 10.151 -12.238 1.00 90.69 91 PHE A C 1
ATOM 702 O O . PHE A 1 91 ? -3.975 8.922 -12.271 1.00 90.69 91 PHE A O 1
ATOM 709 N N . GLU A 1 92 ? -4.199 10.899 -13.309 1.00 91.12 92 GLU A N 1
ATOM 710 C CA . GLU A 1 92 ? -4.510 10.323 -14.622 1.00 91.12 92 GLU A CA 1
ATOM 711 C C . GLU A 1 92 ? -3.294 9.608 -15.218 1.00 91.12 92 GLU A C 1
ATOM 713 O O . GLU A 1 92 ? -3.410 8.483 -15.704 1.00 91.12 92 GLU A O 1
ATOM 718 N N . GLU A 1 93 ? -2.115 10.219 -15.115 1.00 90.19 93 GLU A N 1
ATOM 719 C CA . GLU A 1 93 ? -0.856 9.650 -15.598 1.00 90.19 93 GLU A CA 1
ATOM 720 C C . GLU A 1 93 ? -0.410 8.485 -14.708 1.00 90.19 93 GLU A C 1
ATOM 722 O O . GLU A 1 93 ? -0.070 7.408 -15.205 1.00 90.19 93 GLU A O 1
ATOM 727 N N . ALA A 1 94 ? -0.535 8.632 -13.384 1.00 91.31 94 ALA A N 1
ATOM 728 C CA . ALA A 1 94 ? -0.285 7.542 -12.444 1.00 91.31 94 ALA A CA 1
ATOM 729 C C . ALA A 1 94 ? -1.195 6.325 -12.708 1.00 91.31 94 AL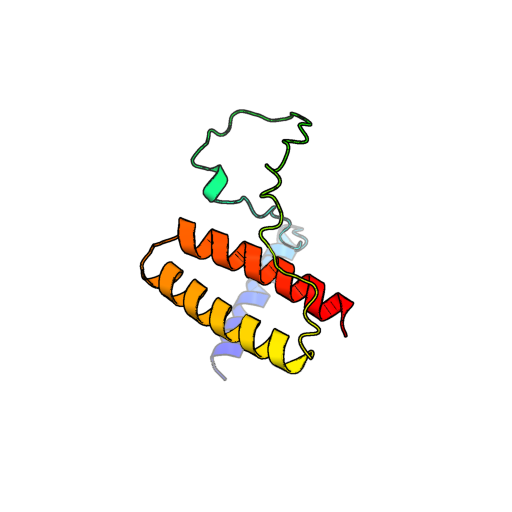A A C 1
ATOM 731 O O . ALA A 1 94 ? -0.744 5.182 -12.612 1.00 91.31 94 ALA A O 1
ATOM 732 N N . ALA A 1 95 ? -2.463 6.544 -13.077 1.00 91.31 95 ALA A N 1
ATOM 733 C CA . ALA A 1 95 ? -3.388 5.466 -13.423 1.00 91.31 95 ALA A CA 1
ATOM 734 C C . ALA A 1 95 ? -2.985 4.739 -14.716 1.00 91.31 95 ALA A C 1
ATOM 736 O O . ALA A 1 95 ? -3.048 3.511 -14.761 1.00 91.31 95 ALA A O 1
ATOM 737 N N . GLN A 1 96 ? -2.515 5.466 -15.735 1.00 92.69 96 GLN A N 1
ATOM 738 C CA . GLN A 1 96 ? -2.013 4.856 -16.972 1.00 92.69 96 GLN A CA 1
ATOM 739 C C . GLN A 1 96 ? -0.788 3.972 -16.704 1.00 92.69 96 GLN A C 1
ATOM 741 O O . GLN A 1 96 ? -0.733 2.833 -17.170 1.00 92.69 96 GLN A O 1
ATOM 746 N N . ILE A 1 97 ? 0.162 4.456 -15.898 1.00 92.62 97 ILE A N 1
ATOM 747 C CA . ILE A 1 97 ? 1.365 3.693 -15.537 1.00 92.62 97 ILE A CA 1
ATOM 748 C C . ILE A 1 97 ? 1.008 2.471 -14.685 1.00 92.62 97 ILE A C 1
ATOM 750 O O . ILE A 1 97 ? 1.569 1.393 -14.882 1.00 92.62 97 ILE A O 1
ATOM 754 N N . ARG A 1 98 ? 0.038 2.594 -13.771 1.00 92.94 98 ARG A N 1
ATOM 755 C CA . ARG A 1 98 ? -0.481 1.458 -12.997 1.00 92.94 98 ARG A CA 1
ATOM 756 C C . ARG A 1 98 ? -1.003 0.351 -13.916 1.00 92.94 98 ARG A C 1
ATOM 758 O O . ARG A 1 98 ? -0.690 -0.819 -13.704 1.00 92.94 98 ARG A O 1
ATOM 765 N N . ASP A 1 99 ? -1.783 0.702 -14.933 1.00 92.50 99 ASP A N 1
ATOM 766 C CA . ASP A 1 99 ? -2.359 -0.280 -15.856 1.00 92.50 99 ASP A CA 1
ATOM 767 C C . ASP A 1 99 ? -1.268 -0.964 -16.702 1.00 92.50 99 ASP A C 1
ATOM 769 O O . ASP A 1 99 ? -1.304 -2.181 -16.894 1.00 92.50 99 ASP A O 1
ATOM 773 N N . GLN A 1 100 ? -0.233 -0.222 -17.109 1.00 89.25 100 GLN A N 1
ATOM 774 C CA . GLN A 1 100 ? 0.960 -0.783 -17.759 1.00 89.25 100 GLN A CA 1
ATOM 775 C C . GLN A 1 100 ? 1.745 -1.725 -16.830 1.00 89.25 100 GLN A C 1
ATOM 777 O O . GLN A 1 100 ? 2.173 -2.801 -17.250 1.00 89.25 100 GLN A O 1
ATOM 782 N N . LEU A 1 101 ? 1.901 -1.366 -15.551 1.00 90.88 101 LEU A N 1
ATOM 783 C CA . LEU A 1 101 ? 2.537 -2.213 -14.537 1.00 90.88 101 LEU A CA 1
ATOM 784 C C . LEU A 1 101 ? 1.789 -3.530 -14.334 1.00 90.88 101 LEU A C 1
ATOM 786 O O . LEU A 1 101 ? 2.423 -4.576 -14.187 1.00 90.88 101 LEU A O 1
ATOM 790 N N . HIS A 1 102 ? 0.456 -3.499 -14.341 1.00 89.81 102 HIS A N 1
ATOM 791 C CA . HIS A 1 102 ? -0.352 -4.713 -14.259 1.00 89.81 102 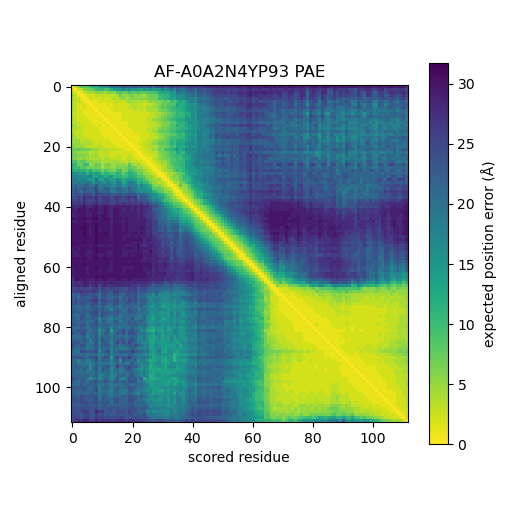HIS A CA 1
ATOM 792 C C . HIS A 1 102 ? -0.088 -5.648 -15.443 1.00 89.81 102 HIS A C 1
ATOM 794 O O . HIS A 1 102 ? 0.176 -6.829 -15.223 1.00 89.81 102 HIS A O 1
ATOM 800 N N . GLN A 1 103 ? -0.058 -5.118 -16.668 1.00 87.44 103 GLN A N 1
ATOM 801 C CA . GLN A 1 103 ? 0.249 -5.906 -17.866 1.00 87.44 103 GLN A CA 1
ATOM 802 C C . GLN A 1 103 ? 1.658 -6.510 -17.811 1.00 87.44 103 GLN A C 1
ATOM 804 O O . GLN A 1 103 ? 1.840 -7.696 -18.078 1.00 87.44 103 GLN A O 1
ATOM 809 N N . LEU A 1 104 ? 2.664 -5.728 -17.410 1.00 85.69 104 LEU A N 1
ATOM 810 C CA . LEU A 1 104 ? 4.041 -6.217 -17.302 1.00 85.69 104 LEU A CA 1
ATOM 811 C C . LEU A 1 104 ? 4.205 -7.286 -16.219 1.00 85.69 104 LEU A C 1
ATOM 813 O O . LEU A 1 104 ? 4.973 -8.228 -16.404 1.00 85.69 104 LEU A O 1
ATOM 817 N N . ARG A 1 105 ? 3.475 -7.176 -15.104 1.00 84.31 105 ARG A N 1
ATOM 818 C CA . ARG A 1 105 ? 3.461 -8.203 -14.054 1.00 84.31 105 ARG A CA 1
ATOM 819 C C . ARG A 1 105 ? 2.796 -9.493 -14.526 1.00 84.31 105 ARG A C 1
ATOM 821 O O . ARG A 1 105 ? 3.311 -10.563 -14.223 1.00 84.31 105 ARG A O 1
ATOM 828 N N . GLU A 1 106 ? 1.702 -9.410 -15.282 1.00 86.44 106 GLU A N 1
ATOM 829 C CA . GLU A 1 106 ? 1.080 -10.590 -15.898 1.00 86.44 106 GLU A CA 1
ATOM 830 C C . GLU A 1 106 ? 2.040 -11.285 -16.870 1.00 86.44 106 GLU A C 1
ATOM 832 O O . GLU A 1 106 ? 2.208 -12.502 -16.797 1.00 86.44 106 GLU A O 1
ATOM 837 N N . LEU A 1 107 ? 2.740 -10.519 -17.715 1.00 82.06 107 LEU A N 1
ATOM 838 C CA . LEU A 1 107 ? 3.764 -11.059 -18.614 1.00 82.06 107 LEU A CA 1
ATOM 839 C C . LEU A 1 107 ? 4.946 -11.671 -17.853 1.00 82.06 107 LEU A C 1
ATOM 841 O O . LEU A 1 107 ? 5.427 -12.730 -18.237 1.00 82.06 107 LEU A O 1
ATOM 845 N N . PHE A 1 108 ? 5.395 -11.049 -16.759 1.00 80.25 108 PHE A N 1
ATOM 846 C CA . PHE A 1 108 ? 6.461 -11.591 -15.913 1.00 80.25 108 PHE A CA 1
ATOM 847 C C . PHE A 1 108 ? 6.071 -12.925 -15.262 1.00 80.25 108 PHE A C 1
ATOM 849 O O . PHE A 1 108 ? 6.895 -13.835 -15.212 1.00 80.25 108 PHE A O 1
ATOM 856 N N . ILE A 1 109 ? 4.825 -13.054 -14.792 1.00 82.19 109 ILE A N 1
ATOM 857 C CA . ILE A 1 109 ? 4.293 -14.312 -14.246 1.00 82.19 109 ILE A CA 1
ATOM 858 C C . ILE A 1 109 ? 4.172 -15.372 -15.344 1.00 82.19 109 ILE A C 1
ATOM 860 O O . ILE A 1 109 ? 4.473 -16.528 -15.091 1.00 82.19 109 ILE A O 1
ATOM 864 N N . ALA A 1 110 ? 3.748 -14.995 -16.552 1.00 78.62 110 ALA A N 1
ATOM 865 C CA . ALA A 1 110 ? 3.646 -15.923 -17.677 1.00 78.62 110 ALA A CA 1
ATOM 866 C C . ALA A 1 110 ? 5.016 -16.372 -18.225 1.00 78.62 110 ALA A C 1
ATOM 868 O O . ALA A 1 110 ? 5.108 -17.439 -18.828 1.00 78.62 110 ALA A O 1
ATOM 869 N N . ALA A 1 111 ? 6.055 -15.551 -18.049 1.00 68.19 111 ALA A N 1
ATOM 870 C CA . ALA A 1 111 ? 7.422 -15.814 -18.499 1.00 68.19 111 ALA A CA 1
ATOM 871 C C . ALA A 1 111 ? 8.337 -16.434 -17.421 1.00 68.19 111 ALA A C 1
ATOM 873 O O . ALA A 1 111 ? 9.473 -16.787 -17.745 1.00 68.19 111 ALA A O 1
ATOM 874 N N . SER A 1 112 ? 7.877 -16.524 -16.164 1.00 60.22 112 SER A N 1
ATOM 875 C CA . SER A 1 112 ? 8.557 -17.228 -15.058 1.00 60.22 112 SER A CA 1
ATOM 876 C C . SER A 1 112 ? 8.086 -18.671 -14.956 1.00 60.22 112 SER A C 1
ATOM 878 O O . SER A 1 112 ? 8.941 -19.525 -14.639 1.00 60.22 112 SER A O 1
#

pLDDT: mean 76.24, std 19.51, range [39.03, 96.12]